Protein AF-H1VHA2-F1 (afdb_monomer_lite)

Sequence (139 aa):
MVEESKVGRKDWFVQKDAWGTIIGILQSDGEPEAKLFAAITLRGKITYDLATQVSETELPALRDQILLLLKHFAAGPKPIRVQLCVCLATLAVQMKDWKDVLPTVVSSLGDSVESHAAILDFLRVLPEEVTEGRKITLT

Structure (mmCIF, N/CA/C/O backbone):
data_AF-H1VHA2-F1
#
_entry.id   AF-H1VHA2-F1
#
loop_
_atom_site.group_PDB
_atom_site.id
_atom_site.type_symbol
_atom_site.label_atom_id
_atom_site.label_alt_id
_atom_site.label_comp_id
_atom_site.label_asym_id
_atom_site.label_entity_id
_atom_site.label_seq_id
_atom_site.pdbx_PDB_ins_code
_atom_site.Cartn_x
_atom_site.Cartn_y
_atom_site.Cartn_z
_atom_site.occupancy
_atom_site.B_iso_or_equiv
_atom_site.auth_seq_id
_atom_site.auth_comp_id
_atom_site.auth_asym_id
_atom_site.auth_atom_id
_atom_site.pdbx_PDB_model_num
ATOM 1 N N . MET A 1 1 ? -26.630 5.733 -15.536 1.00 35.59 1 MET A N 1
ATOM 2 C CA . MET A 1 1 ? -26.375 5.677 -14.077 1.00 35.59 1 MET A CA 1
ATOM 3 C C . MET A 1 1 ? -25.088 4.887 -13.786 1.00 35.59 1 MET A C 1
ATOM 5 O O . MET A 1 1 ? -25.116 3.940 -13.017 1.00 35.59 1 MET A O 1
ATOM 9 N N . VAL A 1 2 ? -23.970 5.227 -14.454 1.00 39.09 2 VAL A N 1
ATOM 10 C CA . VAL A 1 2 ? -22.646 4.564 -14.297 1.00 39.09 2 VAL A CA 1
ATOM 11 C C . VAL A 1 2 ? -21.489 5.594 -14.357 1.00 39.09 2 VAL A C 1
ATOM 13 O O . VAL A 1 2 ? -20.325 5.233 -14.477 1.00 39.09 2 VAL A O 1
ATOM 16 N N . GLU A 1 3 ? -21.771 6.899 -14.255 1.00 29.95 3 GLU A N 1
ATOM 17 C CA . GLU A 1 3 ? -20.742 7.953 -14.397 1.00 29.95 3 GLU A CA 1
ATOM 18 C C . GLU A 1 3 ? -20.329 8.637 -13.084 1.00 29.95 3 GLU A C 1
ATOM 20 O O . GLU A 1 3 ? -19.228 9.177 -13.007 1.00 29.95 3 GLU A O 1
ATOM 25 N N . GLU A 1 4 ? -21.109 8.521 -12.005 1.00 35.97 4 GLU A N 1
ATOM 26 C CA . GLU A 1 4 ? -20.775 9.168 -10.722 1.00 35.97 4 GLU A CA 1
ATOM 27 C C . GLU A 1 4 ? -19.654 8.467 -9.931 1.00 35.97 4 GLU A C 1
ATOM 29 O O . GLU A 1 4 ? -19.048 9.063 -9.047 1.00 35.97 4 GLU A O 1
ATOM 34 N N . SER A 1 5 ? -19.283 7.226 -10.263 1.00 42.22 5 SER A N 1
ATOM 35 C CA . SER A 1 5 ? -18.233 6.501 -9.520 1.00 42.22 5 SER A CA 1
ATOM 36 C C . SER A 1 5 ? -16.798 6.808 -9.976 1.00 42.22 5 SER A C 1
ATOM 38 O O . SER A 1 5 ? -15.844 6.339 -9.350 1.00 42.22 5 SER A O 1
ATOM 40 N N . LYS A 1 6 ? -16.609 7.569 -11.066 1.00 39.78 6 LYS A N 1
ATOM 41 C CA . LYS A 1 6 ? -15.272 7.973 -11.553 1.00 39.78 6 LYS A CA 1
ATOM 42 C C . LYS A 1 6 ? -14.877 9.390 -11.136 1.00 39.78 6 LYS A C 1
ATOM 44 O O . LYS A 1 6 ? -13.685 9.620 -10.944 1.00 39.78 6 LYS A O 1
ATOM 49 N N . VAL A 1 7 ? -15.845 10.292 -10.959 1.00 42.84 7 VAL A N 1
ATOM 50 C CA . VAL A 1 7 ? -15.595 11.693 -10.573 1.00 42.84 7 VAL A CA 1
ATOM 51 C C . VAL A 1 7 ? -15.023 11.789 -9.150 1.00 42.84 7 VAL A C 1
ATOM 53 O O . VAL A 1 7 ? -14.012 12.441 -8.929 1.00 42.84 7 VAL A O 1
ATOM 56 N N . GLY A 1 8 ? -15.509 10.965 -8.215 1.00 45.84 8 GLY A N 1
ATOM 57 C CA . GLY A 1 8 ? -15.030 10.990 -6.828 1.00 45.84 8 GLY A CA 1
ATOM 58 C C . GLY A 1 8 ? -13.581 10.534 -6.608 1.00 45.84 8 GLY A C 1
ATOM 59 O O . GLY A 1 8 ? -13.003 10.884 -5.588 1.00 45.84 8 GLY A O 1
ATOM 60 N N . ARG A 1 9 ? -12.967 9.767 -7.529 1.00 52.91 9 ARG A N 1
ATOM 61 C CA . ARG A 1 9 ? -11.643 9.141 -7.307 1.00 52.91 9 ARG A CA 1
ATOM 62 C C . ARG A 1 9 ? -10.455 10.014 -7.723 1.00 52.91 9 ARG A C 1
ATOM 64 O O . ARG A 1 9 ? -9.354 9.784 -7.240 1.00 52.91 9 ARG A O 1
ATOM 71 N N . LYS A 1 10 ? -10.651 10.973 -8.631 1.00 47.94 10 LYS A N 1
ATOM 72 C CA . LYS A 1 10 ? -9.599 11.925 -9.033 1.00 47.94 10 LYS A CA 1
ATOM 73 C C . LYS A 1 10 ? -9.646 13.190 -8.183 1.00 47.94 10 LYS A C 1
ATOM 75 O O . LYS A 1 10 ? -8.600 13.656 -7.748 1.00 47.94 10 LYS A O 1
ATOM 80 N N . ASP A 1 11 ? -10.843 13.674 -7.877 1.00 50.84 11 ASP A N 1
ATOM 81 C CA . ASP A 1 11 ? -11.022 14.988 -7.256 1.00 50.84 11 ASP A CA 1
ATOM 82 C C . ASP A 1 11 ? -10.578 15.022 -5.783 1.00 50.84 11 ASP A C 1
ATOM 84 O O . ASP A 1 11 ? -10.061 16.035 -5.316 1.00 50.84 11 ASP A O 1
ATOM 88 N N . TRP A 1 12 ? -10.658 13.896 -5.062 1.00 53.06 12 TRP A N 1
ATOM 89 C CA . TRP A 1 12 ? -10.199 13.828 -3.667 1.00 53.06 12 TRP A CA 1
ATOM 90 C C . TRP A 1 12 ? -8.680 13.997 -3.520 1.00 53.06 12 TRP A C 1
ATOM 92 O O . TRP A 1 12 ? -8.203 14.624 -2.574 1.00 53.06 12 TRP A O 1
ATOM 102 N N . PHE A 1 13 ? -7.908 13.460 -4.470 1.00 56.84 13 PHE A N 1
ATOM 103 C CA . PHE A 1 13 ? -6.454 13.597 -4.489 1.00 56.84 13 PHE A CA 1
ATOM 104 C C . PHE A 1 13 ? -6.026 15.017 -4.856 1.00 56.84 13 PHE A C 1
ATOM 106 O O . PHE A 1 13 ? -5.005 15.490 -4.361 1.00 56.84 13 PHE A O 1
ATOM 113 N N . VAL A 1 14 ? -6.819 15.701 -5.687 1.00 50.50 14 VAL A N 1
ATOM 114 C CA . VAL A 1 14 ? -6.582 17.095 -6.091 1.00 50.50 14 VAL A CA 1
ATOM 115 C C . VAL A 1 14 ? -6.718 18.048 -4.896 1.00 50.50 14 VAL A C 1
ATOM 117 O O . VAL A 1 14 ? -6.005 19.043 -4.828 1.00 50.50 14 VAL A O 1
ATOM 120 N N . GLN A 1 15 ? -7.558 17.729 -3.905 1.00 49.66 15 GLN A N 1
ATOM 121 C CA . GLN A 1 15 ? -7.745 18.564 -2.710 1.00 49.66 15 GLN A CA 1
ATOM 122 C C . GLN A 1 15 ? -6.685 18.332 -1.609 1.00 49.66 15 GLN A C 1
ATOM 124 O O . GLN A 1 15 ? -6.576 19.133 -0.680 1.00 49.66 15 GLN A O 1
ATOM 129 N N . LYS A 1 16 ? -5.865 17.273 -1.716 1.00 64.62 16 LYS A N 1
ATOM 130 C CA . LYS A 1 16 ? -4.783 16.924 -0.774 1.00 64.62 16 LYS A CA 1
ATOM 131 C C . LYS A 1 16 ? -3.448 16.819 -1.497 1.00 64.62 16 LYS A C 1
ATOM 133 O O . LYS A 1 16 ? -2.888 15.731 -1.639 1.00 64.62 16 LYS A O 1
ATOM 138 N N . ASP A 1 17 ? -2.955 17.972 -1.925 1.00 80.00 17 ASP A N 1
ATOM 139 C CA . ASP A 1 17 ? -1.856 18.181 -2.878 1.00 80.00 17 ASP A CA 1
ATOM 140 C C . ASP A 1 17 ? -0.689 17.168 -2.785 1.00 80.00 17 ASP A C 1
ATOM 142 O O . ASP A 1 17 ? -0.289 16.553 -3.776 1.00 80.00 17 ASP A O 1
ATOM 146 N N . ALA A 1 18 ? -0.203 16.874 -1.572 1.00 88.44 18 ALA A N 1
ATOM 147 C CA . ALA A 1 18 ? 0.879 15.909 -1.365 1.00 88.44 18 ALA A CA 1
ATOM 148 C C . ALA A 1 18 ? 0.501 14.455 -1.718 1.00 88.44 18 ALA A C 1
ATOM 150 O O . ALA A 1 18 ? 1.289 13.750 -2.345 1.00 88.44 18 ALA A O 1
ATOM 151 N N . TRP A 1 19 ? -0.693 13.988 -1.334 1.00 92.06 19 TRP A N 1
ATOM 152 C CA . TRP A 1 19 ? -1.146 12.622 -1.626 1.00 92.06 19 TRP A CA 1
ATOM 153 C C . TRP A 1 19 ? -1.347 12.426 -3.127 1.00 92.06 19 TRP A C 1
ATOM 155 O O . TRP A 1 19 ? -0.865 11.441 -3.686 1.00 92.06 19 TRP A O 1
ATOM 165 N N . GLY A 1 20 ? -2.007 13.385 -3.781 1.00 90.38 20 GLY A N 1
ATOM 166 C CA . GLY A 1 20 ? -2.220 13.357 -5.225 1.00 90.38 20 GLY A CA 1
ATOM 167 C C . GLY A 1 20 ? -0.910 13.371 -6.006 1.00 90.38 20 GLY A C 1
ATOM 168 O O . GLY A 1 20 ? -0.734 12.556 -6.909 1.00 90.38 20 GLY A O 1
ATOM 169 N N . THR A 1 21 ? 0.046 14.210 -5.601 1.00 93.62 21 THR A N 1
ATOM 170 C CA . THR A 1 21 ? 1.377 14.269 -6.222 1.00 93.62 21 THR A CA 1
ATOM 171 C C . THR A 1 21 ? 2.122 12.937 -6.107 1.00 93.62 21 THR A C 1
ATOM 173 O O . THR A 1 21 ? 2.640 12.434 -7.102 1.00 93.62 21 THR A O 1
ATOM 176 N N . ILE A 1 22 ? 2.136 12.316 -4.922 1.00 95.81 22 ILE A N 1
ATOM 177 C CA . ILE A 1 22 ? 2.801 11.021 -4.694 1.00 95.81 22 ILE A CA 1
ATOM 178 C C . ILE A 1 22 ? 2.198 9.926 -5.581 1.00 95.81 22 ILE A C 1
ATOM 180 O O . ILE A 1 22 ? 2.927 9.179 -6.237 1.00 95.81 22 ILE A O 1
ATOM 184 N N . ILE A 1 23 ? 0.866 9.841 -5.634 1.00 94.94 23 ILE A N 1
ATOM 185 C CA . ILE A 1 23 ? 0.169 8.864 -6.479 1.00 94.94 23 ILE A CA 1
ATOM 186 C C . ILE A 1 23 ? 0.412 9.154 -7.964 1.00 94.94 23 ILE A C 1
ATOM 188 O O . ILE A 1 23 ? 0.635 8.220 -8.732 1.00 94.94 23 ILE A O 1
ATOM 192 N N . GLY A 1 24 ? 0.451 10.428 -8.358 1.00 94.00 24 GLY A N 1
ATOM 193 C CA . GLY A 1 24 ? 0.798 10.852 -9.712 1.00 94.00 24 GLY A CA 1
ATOM 194 C C . GLY A 1 24 ? 2.195 10.392 -10.130 1.00 94.00 24 GLY A C 1
ATOM 195 O O . GLY A 1 24 ? 2.349 9.835 -11.215 1.00 94.00 24 GLY A O 1
ATOM 196 N N . ILE A 1 25 ? 3.200 10.522 -9.255 1.00 96.06 25 ILE A N 1
ATOM 197 C CA . ILE A 1 25 ? 4.560 10.018 -9.518 1.00 96.06 25 ILE A CA 1
ATOM 198 C C . ILE A 1 25 ? 4.544 8.495 -9.701 1.00 96.06 25 ILE A C 1
ATOM 200 O O . ILE A 1 25 ? 5.136 7.987 -10.654 1.00 96.06 25 ILE A O 1
ATOM 204 N N . LEU A 1 26 ? 3.827 7.762 -8.842 1.00 96.56 26 LEU A N 1
ATOM 205 C CA . LEU A 1 26 ? 3.718 6.299 -8.927 1.00 96.56 26 LEU A CA 1
ATOM 206 C C . LEU A 1 26 ? 3.024 5.815 -10.209 1.00 96.56 26 LEU A C 1
ATOM 208 O O . LEU A 1 26 ? 3.338 4.726 -10.685 1.00 96.56 26 LEU A O 1
ATOM 212 N N . GLN A 1 27 ? 2.107 6.610 -10.764 1.00 94.94 27 GLN A N 1
ATOM 213 C CA . GLN A 1 27 ? 1.384 6.316 -12.008 1.00 94.94 27 GLN A CA 1
ATOM 214 C C . GLN A 1 27 ? 2.083 6.840 -13.271 1.00 94.94 27 GLN A C 1
ATOM 216 O O . GLN A 1 27 ? 1.688 6.474 -14.375 1.00 94.94 27 GLN A O 1
ATOM 221 N N . SER A 1 28 ? 3.084 7.709 -13.123 1.00 94.56 28 SER A N 1
ATOM 222 C CA . SER A 1 28 ? 3.817 8.297 -14.246 1.00 94.56 28 SER A CA 1
ATOM 223 C C . SER A 1 28 ? 4.751 7.293 -14.929 1.00 94.56 28 SER A C 1
ATOM 225 O O . SER A 1 28 ? 5.076 6.246 -14.371 1.00 94.56 28 SER A O 1
ATOM 227 N N . ASP A 1 29 ? 5.288 7.658 -16.092 1.00 91.19 29 ASP A N 1
ATOM 228 C CA . ASP A 1 29 ? 6.392 6.940 -16.749 1.00 91.19 29 ASP A CA 1
ATOM 229 C C . ASP A 1 29 ? 7.779 7.350 -16.211 1.00 91.19 29 ASP A C 1
ATOM 231 O O . ASP A 1 29 ? 8.792 7.162 -16.876 1.00 91.19 29 ASP A O 1
ATOM 235 N N . GLY A 1 30 ? 7.838 7.924 -15.003 1.00 89.06 30 GLY A N 1
ATOM 236 C CA . GLY A 1 30 ? 9.086 8.354 -14.376 1.00 89.06 30 GLY A CA 1
ATOM 237 C C . GLY A 1 30 ? 10.025 7.207 -13.989 1.00 89.06 30 GLY A C 1
ATOM 238 O O . GLY A 1 30 ? 9.627 6.038 -13.910 1.00 89.06 30 GLY A O 1
ATOM 239 N N . GLU A 1 31 ? 11.268 7.583 -13.688 1.00 95.25 31 GLU A N 1
ATOM 240 C CA . GLU A 1 31 ? 12.353 6.668 -13.324 1.00 95.25 31 GLU A CA 1
ATOM 241 C C . GLU A 1 31 ? 12.016 5.798 -12.092 1.00 95.25 31 GLU A C 1
ATOM 243 O O . GLU A 1 31 ? 11.318 6.257 -11.172 1.00 95.25 31 GLU A O 1
ATOM 248 N N . PRO A 1 32 ? 12.525 4.552 -12.020 1.00 94.50 32 PRO A N 1
ATOM 249 C CA . PRO A 1 32 ? 12.289 3.648 -10.893 1.00 94.50 32 PRO A CA 1
ATOM 250 C C . PRO A 1 32 ? 12.628 4.250 -9.524 1.00 94.50 32 PRO A C 1
ATOM 252 O O . PRO A 1 32 ? 11.921 3.997 -8.549 1.00 94.50 32 PRO A O 1
ATOM 255 N N . GLU A 1 33 ? 13.669 5.075 -9.441 1.00 96.19 33 GLU A N 1
ATOM 256 C CA . GLU A 1 33 ? 14.113 5.755 -8.225 1.00 96.19 33 GLU A CA 1
ATOM 257 C C . GLU A 1 33 ? 13.080 6.776 -7.741 1.00 96.19 33 GLU A C 1
ATOM 259 O O . GLU A 1 33 ? 12.787 6.838 -6.547 1.00 96.19 33 GLU A O 1
ATOM 264 N N . ALA A 1 34 ? 12.475 7.535 -8.661 1.00 97.00 34 ALA A N 1
ATOM 265 C CA . ALA A 1 34 ? 11.422 8.493 -8.335 1.00 97.00 34 ALA A CA 1
ATOM 266 C C . ALA A 1 34 ? 10.164 7.774 -7.827 1.00 97.00 34 ALA A C 1
ATOM 268 O O . ALA A 1 34 ? 9.546 8.198 -6.848 1.00 97.00 34 ALA A O 1
ATOM 269 N N . LYS A 1 35 ? 9.818 6.639 -8.443 1.00 98.00 35 LYS A N 1
ATOM 270 C CA . LYS A 1 35 ? 8.700 5.788 -8.009 1.00 98.00 35 LYS A CA 1
ATOM 271 C C . LYS A 1 35 ? 8.963 5.146 -6.649 1.00 98.00 35 LYS A C 1
ATOM 273 O O . LYS A 1 35 ? 8.071 5.117 -5.804 1.00 98.00 35 LYS A O 1
ATOM 278 N N . LEU A 1 36 ? 10.182 4.668 -6.404 1.00 97.94 36 LEU A N 1
ATOM 279 C CA . LEU A 1 36 ? 10.569 4.129 -5.102 1.00 97.94 36 LEU A CA 1
ATOM 280 C C . LEU A 1 36 ? 10.518 5.211 -4.021 1.00 97.94 36 LEU A C 1
ATOM 282 O O . LEU A 1 36 ? 9.952 4.971 -2.956 1.00 97.94 36 LEU A O 1
ATOM 286 N N . PHE A 1 37 ? 11.043 6.405 -4.307 1.00 97.81 37 PHE A N 1
ATOM 287 C CA . PHE A 1 37 ? 10.938 7.552 -3.409 1.00 97.81 37 PHE A CA 1
ATOM 288 C C . PHE A 1 37 ? 9.474 7.856 -3.083 1.00 97.81 37 PHE A C 1
ATOM 290 O O . PHE A 1 37 ? 9.115 7.906 -1.911 1.00 97.81 37 PHE A O 1
ATOM 297 N N . ALA A 1 38 ? 8.607 7.942 -4.094 1.00 98.00 38 ALA A N 1
ATOM 298 C CA . ALA A 1 38 ? 7.180 8.169 -3.894 1.00 98.00 38 ALA A CA 1
ATOM 299 C C . ALA A 1 38 ? 6.519 7.073 -3.036 1.00 98.00 38 ALA A C 1
ATOM 301 O O . ALA A 1 38 ? 5.727 7.392 -2.153 1.00 98.00 38 ALA A O 1
ATOM 302 N N . ALA A 1 39 ? 6.873 5.796 -3.217 1.00 98.19 39 ALA A N 1
ATOM 303 C CA . ALA A 1 39 ? 6.368 4.705 -2.379 1.00 98.19 39 ALA A CA 1
ATOM 304 C C . ALA A 1 39 ? 6.855 4.809 -0.917 1.00 98.19 39 ALA A C 1
ATOM 306 O O . ALA A 1 39 ? 6.102 4.531 0.019 1.00 98.19 39 ALA A O 1
ATOM 307 N N . ILE A 1 40 ? 8.101 5.240 -0.693 1.00 97.88 40 ILE A N 1
ATOM 308 C CA . ILE A 1 40 ? 8.637 5.505 0.652 1.00 97.88 40 ILE A CA 1
ATOM 309 C C . ILE A 1 40 ? 7.899 6.684 1.294 1.00 97.88 40 ILE A C 1
ATOM 311 O O . ILE A 1 40 ? 7.470 6.591 2.447 1.00 97.88 40 ILE A O 1
ATOM 315 N N . THR A 1 41 ? 7.690 7.770 0.547 1.00 97.44 41 THR A N 1
ATOM 316 C CA . THR A 1 41 ? 6.932 8.934 1.017 1.00 97.44 41 THR A CA 1
ATOM 317 C C . THR A 1 41 ? 5.484 8.562 1.328 1.00 97.44 41 THR A C 1
ATOM 319 O O . THR A 1 41 ? 4.972 8.967 2.369 1.00 97.44 41 THR A O 1
ATOM 322 N N . LEU A 1 42 ? 4.838 7.741 0.491 1.00 97.62 42 LEU A N 1
ATOM 323 C CA . LEU A 1 42 ? 3.476 7.256 0.720 1.00 97.62 42 LEU A CA 1
ATOM 324 C C . LEU A 1 42 ? 3.359 6.511 2.052 1.00 97.62 42 LEU A C 1
ATOM 326 O O . LEU A 1 42 ? 2.419 6.767 2.801 1.00 97.62 42 LEU A O 1
ATOM 330 N N . ARG A 1 43 ? 4.326 5.645 2.385 1.00 96.62 43 ARG A N 1
ATOM 331 C CA . ARG A 1 43 ? 4.364 4.986 3.699 1.00 96.62 43 ARG A CA 1
ATOM 332 C C . ARG A 1 43 ? 4.376 6.019 4.819 1.00 96.62 43 ARG A C 1
ATOM 334 O O . ARG A 1 43 ? 3.544 5.929 5.707 1.00 96.62 43 ARG A O 1
ATOM 341 N N . GLY A 1 44 ? 5.259 7.018 4.748 1.00 95.50 44 GLY A N 1
ATOM 342 C CA . GLY A 1 44 ? 5.315 8.094 5.743 1.00 95.50 44 GLY A CA 1
ATOM 343 C C . GLY A 1 44 ? 3.977 8.826 5.898 1.00 95.50 44 GLY A C 1
ATOM 344 O O . GLY A 1 44 ? 3.509 9.018 7.017 1.00 95.50 44 GLY A O 1
ATOM 345 N N . LYS A 1 45 ? 3.309 9.151 4.785 1.00 94.88 45 LYS A N 1
ATOM 346 C CA . LYS A 1 45 ? 1.970 9.762 4.795 1.00 94.88 45 LYS A CA 1
ATOM 347 C C . LYS A 1 45 ? 0.937 8.870 5.490 1.00 94.88 45 LYS A C 1
ATOM 349 O O . LYS A 1 45 ? 0.179 9.354 6.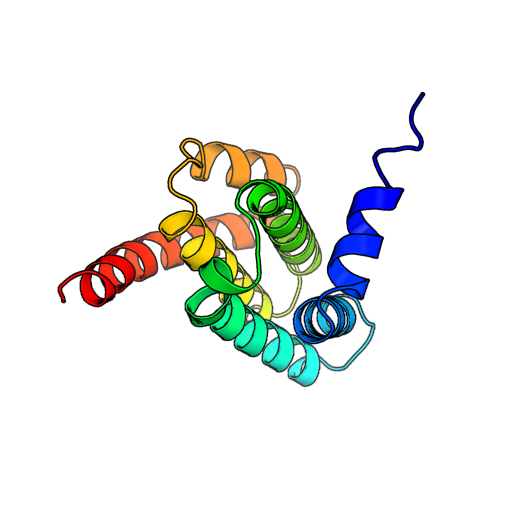323 1.00 94.88 45 LYS A O 1
ATOM 354 N N . ILE A 1 46 ? 0.922 7.570 5.193 1.00 95.75 46 ILE A N 1
ATOM 355 C CA . ILE A 1 46 ? 0.007 6.615 5.835 1.00 95.75 46 ILE A CA 1
ATOM 356 C C . ILE A 1 46 ? 0.333 6.474 7.325 1.00 95.75 46 ILE A C 1
ATOM 358 O O . ILE A 1 46 ? -0.574 6.453 8.145 1.00 95.75 46 ILE A O 1
ATOM 362 N N . THR A 1 47 ? 1.608 6.407 7.705 1.00 94.19 47 THR A N 1
ATOM 363 C CA . THR A 1 47 ? 2.016 6.258 9.107 1.00 94.19 47 THR A CA 1
ATOM 364 C C . THR A 1 47 ? 1.664 7.480 9.954 1.00 94.19 47 THR A C 1
ATOM 366 O O . THR A 1 47 ? 1.188 7.309 11.071 1.00 94.19 47 THR A O 1
ATOM 369 N N . TYR A 1 48 ? 1.904 8.695 9.451 1.00 93.12 48 TYR A N 1
ATOM 370 C CA . TYR A 1 48 ? 1.885 9.904 10.286 1.00 93.12 48 TYR A CA 1
ATOM 371 C C . TYR A 1 48 ? 0.716 10.855 10.010 1.00 93.12 48 TYR A C 1
ATOM 373 O O . TYR A 1 48 ? 0.270 11.543 10.924 1.00 93.12 48 TYR A O 1
ATOM 381 N N . ASP A 1 49 ? 0.196 10.886 8.782 1.00 92.69 49 ASP A N 1
ATOM 382 C CA . ASP A 1 49 ? -0.788 11.888 8.354 1.00 92.69 49 ASP A CA 1
ATOM 383 C C . ASP A 1 49 ? -2.183 11.309 8.093 1.00 92.69 49 ASP A C 1
ATOM 385 O O . ASP A 1 49 ? -3.122 12.068 7.855 1.00 92.69 49 ASP A O 1
ATOM 389 N N . LEU A 1 50 ? -2.350 9.982 8.103 1.00 92.94 50 LEU A N 1
ATOM 390 C CA . LEU A 1 50 ? -3.606 9.340 7.708 1.00 92.94 50 LEU A CA 1
ATOM 391 C C . LEU A 1 50 ? -4.792 9.840 8.542 1.00 92.94 50 LEU A C 1
ATOM 393 O O . LEU A 1 50 ? -5.775 10.303 7.976 1.00 92.94 50 LEU A O 1
ATOM 397 N N . ALA A 1 51 ? -4.673 9.813 9.871 1.00 91.06 51 ALA A N 1
ATOM 398 C CA . ALA A 1 51 ? -5.759 10.187 10.779 1.00 91.06 51 ALA A CA 1
ATOM 399 C C . ALA A 1 51 ? -6.121 11.683 10.740 1.00 91.06 51 ALA A C 1
ATOM 401 O O . ALA A 1 51 ? -7.244 12.051 11.070 1.00 91.06 51 ALA A O 1
ATOM 402 N N . THR A 1 52 ? -5.178 12.555 10.367 1.00 90.12 52 THR A N 1
ATOM 403 C CA . THR A 1 52 ? -5.393 14.013 10.343 1.00 90.1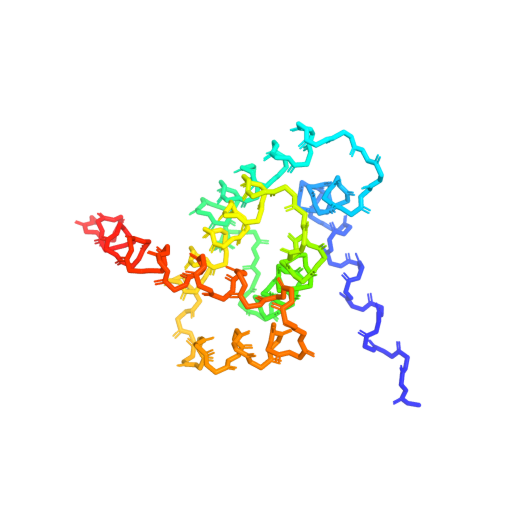2 52 THR A CA 1
ATOM 404 C C . THR A 1 52 ? -5.798 14.519 8.968 1.00 90.12 52 THR A C 1
ATOM 406 O O . THR A 1 52 ? -6.458 15.551 8.867 1.00 90.12 52 THR A O 1
ATOM 409 N N . GLN A 1 53 ? -5.402 13.815 7.906 1.00 90.38 53 GLN A N 1
ATOM 410 C CA . GLN A 1 53 ? -5.598 14.267 6.536 1.00 90.38 53 GLN A CA 1
ATOM 411 C C . GLN A 1 53 ? -6.573 13.412 5.748 1.00 90.38 53 GLN A C 1
ATOM 413 O O . GLN A 1 53 ? -6.962 13.868 4.687 1.00 90.38 53 GLN A O 1
ATOM 418 N N . VAL A 1 54 ? -6.973 12.213 6.178 1.00 90.25 54 VAL A N 1
ATOM 419 C CA . VAL A 1 54 ? -7.895 11.333 5.438 1.00 90.25 54 VAL A CA 1
ATOM 420 C C . VAL A 1 54 ? -9.085 10.970 6.314 1.00 90.25 54 VAL A C 1
ATOM 422 O O . VAL A 1 54 ? -8.908 10.430 7.401 1.00 90.25 54 VAL A O 1
ATOM 425 N N . SER A 1 55 ? -10.303 11.280 5.857 1.00 90.88 55 SER A N 1
ATOM 426 C CA . SER A 1 55 ? -11.503 10.922 6.611 1.00 90.88 55 SER A CA 1
ATOM 427 C C . SER A 1 55 ? -11.763 9.421 6.522 1.00 90.88 55 SER A C 1
ATOM 429 O O . SER A 1 55 ? -11.402 8.763 5.546 1.00 90.88 55 SER A O 1
ATOM 431 N N . GLU A 1 56 ? -12.448 8.862 7.520 1.00 90.31 56 GLU A N 1
ATOM 432 C CA . GLU A 1 56 ? -12.764 7.426 7.563 1.00 90.31 56 GLU A CA 1
ATOM 433 C C . GLU A 1 56 ? -13.534 6.951 6.318 1.00 90.31 56 GLU A C 1
ATOM 435 O O . GLU A 1 56 ? -13.299 5.855 5.812 1.00 90.31 56 GLU A O 1
ATOM 440 N N . THR A 1 57 ? -14.386 7.817 5.760 1.00 90.62 57 THR A N 1
ATOM 441 C CA . THR A 1 57 ? -15.145 7.576 4.522 1.00 90.62 57 THR A CA 1
ATOM 442 C C . THR A 1 57 ? -14.272 7.464 3.267 1.00 90.62 57 THR A C 1
ATOM 444 O O . THR A 1 57 ? -14.703 6.873 2.278 1.00 90.62 57 THR A O 1
ATOM 447 N N . GLU A 1 58 ? -13.052 8.006 3.287 1.00 90.56 58 GLU A N 1
ATOM 448 C CA . GLU A 1 58 ? -12.109 8.003 2.161 1.00 90.56 58 GLU A CA 1
ATOM 449 C C . GLU A 1 58 ? -11.098 6.847 2.237 1.00 90.56 58 GLU A C 1
ATOM 451 O O . GLU A 1 58 ? -10.474 6.505 1.229 1.00 90.56 58 GLU A O 1
ATOM 456 N N . LEU A 1 59 ? -10.947 6.203 3.402 1.00 93.69 59 LEU A N 1
ATOM 457 C CA . LEU A 1 59 ? -10.005 5.093 3.597 1.00 93.69 59 LEU A CA 1
ATOM 458 C C . LEU A 1 59 ? -10.202 3.934 2.599 1.00 93.69 59 LEU A C 1
ATOM 460 O O . LEU A 1 59 ? -9.194 3.457 2.064 1.00 93.69 59 LEU A O 1
ATOM 464 N N . PRO A 1 60 ? -11.439 3.499 2.262 1.00 95.56 60 PRO A N 1
ATOM 465 C CA . PRO A 1 60 ? -11.637 2.471 1.240 1.00 95.56 60 PRO A CA 1
ATOM 466 C C . PRO A 1 60 ? -11.096 2.883 -0.137 1.00 95.56 60 PRO A C 1
ATOM 468 O O . PRO A 1 60 ? -10.501 2.066 -0.834 1.00 95.56 60 PRO A O 1
ATOM 471 N N . ALA A 1 61 ? -11.239 4.156 -0.519 1.00 93.56 61 ALA A N 1
ATOM 472 C CA . ALA A 1 61 ? -10.750 4.647 -1.807 1.00 93.56 61 ALA A CA 1
ATOM 473 C C . ALA A 1 61 ? -9.213 4.670 -1.864 1.00 93.56 61 ALA A C 1
ATOM 475 O O . ALA A 1 61 ? -8.628 4.291 -2.882 1.00 93.56 61 ALA A O 1
ATOM 476 N N . LEU A 1 62 ? -8.552 5.061 -0.767 1.00 95.19 62 LEU A N 1
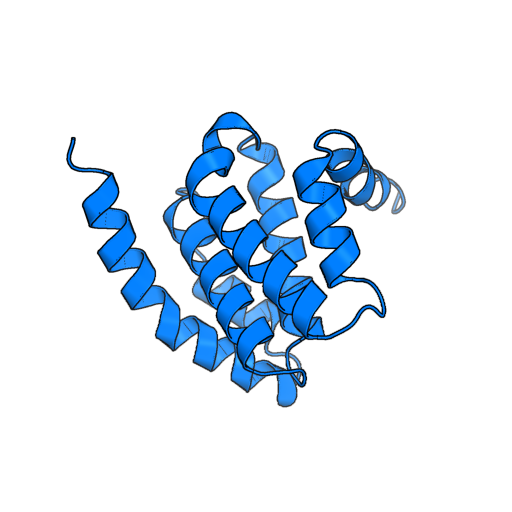ATOM 477 C CA . LEU A 1 62 ? -7.093 4.987 -0.647 1.00 95.19 62 LEU A CA 1
ATOM 478 C C . LEU A 1 62 ? -6.601 3.532 -0.717 1.00 95.19 62 LEU A C 1
ATOM 480 O O . LEU A 1 62 ? -5.662 3.242 -1.461 1.00 95.19 62 LEU A O 1
ATOM 484 N N . ARG A 1 63 ? -7.256 2.612 0.002 1.00 97.12 63 ARG A N 1
ATOM 485 C CA . ARG A 1 63 ? -6.968 1.170 -0.053 1.00 97.12 63 ARG A CA 1
ATOM 486 C C . ARG A 1 63 ? -7.025 0.651 -1.487 1.00 97.12 63 ARG A C 1
ATOM 488 O O . ARG A 1 63 ? -6.067 0.036 -1.957 1.00 97.12 63 ARG A O 1
ATOM 495 N N . ASP A 1 64 ? -8.124 0.918 -2.185 1.00 96.69 64 ASP A N 1
ATOM 496 C CA . ASP A 1 64 ? -8.341 0.435 -3.549 1.00 96.69 64 ASP A CA 1
ATOM 497 C C . ASP A 1 64 ? -7.301 1.020 -4.520 1.00 96.69 64 ASP A C 1
ATOM 499 O O . ASP A 1 64 ? -6.839 0.336 -5.437 1.00 96.69 64 ASP A O 1
ATOM 503 N N . GLN A 1 65 ? -6.858 2.262 -4.292 1.00 96.38 65 GLN A N 1
ATOM 504 C CA . GLN A 1 65 ? -5.785 2.869 -5.075 1.00 96.38 65 GLN A CA 1
ATOM 505 C C . GLN A 1 65 ? -4.425 2.190 -4.846 1.00 96.38 65 GLN A C 1
ATOM 507 O O . GLN A 1 65 ? -3.683 1.990 -5.811 1.00 96.38 65 GLN A O 1
ATOM 512 N N . ILE A 1 66 ? -4.088 1.816 -3.608 1.00 97.44 66 ILE A N 1
ATOM 513 C CA . ILE A 1 66 ? -2.845 1.088 -3.301 1.00 97.44 66 ILE A CA 1
ATOM 514 C C . ILE A 1 66 ? -2.885 -0.321 -3.902 1.00 97.44 66 ILE A C 1
ATOM 516 O O . ILE A 1 66 ? -1.893 -0.764 -4.477 1.00 97.44 66 ILE A O 1
ATOM 520 N N . LEU A 1 67 ? -4.029 -1.008 -3.839 1.00 96.94 67 LEU A N 1
ATOM 521 C CA . LEU A 1 67 ? -4.220 -2.316 -4.478 1.00 96.94 67 LEU A CA 1
ATOM 522 C C . LEU A 1 67 ? -4.031 -2.241 -5.998 1.00 96.94 67 LEU A C 1
ATOM 524 O O . LEU A 1 67 ? -3.354 -3.089 -6.581 1.00 96.94 67 LEU A O 1
ATOM 528 N N . LEU A 1 68 ? -4.557 -1.193 -6.638 1.00 95.69 68 LEU A N 1
ATOM 529 C CA . LEU A 1 68 ? -4.347 -0.956 -8.066 1.00 95.69 68 LEU A CA 1
ATOM 530 C C . LEU A 1 68 ? -2.864 -0.728 -8.400 1.00 95.69 68 LEU A C 1
ATOM 532 O O . LEU A 1 68 ? -2.367 -1.268 -9.388 1.00 95.69 68 LEU A O 1
ATOM 536 N N . LEU A 1 69 ? -2.146 0.036 -7.571 1.00 96.31 69 LEU A N 1
ATOM 537 C CA . LEU A 1 69 ? -0.703 0.235 -7.730 1.00 96.31 69 LEU A CA 1
ATOM 538 C C . LEU A 1 69 ? 0.070 -1.075 -7.537 1.00 96.31 69 LEU A C 1
ATOM 540 O O . LEU A 1 69 ? 0.948 -1.382 -8.337 1.00 96.31 69 LEU A O 1
ATOM 544 N N . LEU A 1 70 ? -0.273 -1.886 -6.535 1.00 96.38 70 LEU A N 1
ATOM 545 C CA . LEU A 1 70 ? 0.346 -3.198 -6.326 1.00 96.38 70 LEU A CA 1
ATOM 546 C C . LEU A 1 70 ? 0.165 -4.118 -7.528 1.00 96.38 70 LEU A C 1
ATOM 548 O O . LEU A 1 70 ? 1.116 -4.786 -7.927 1.00 96.38 70 LEU A O 1
ATOM 552 N N . LYS A 1 71 ? -1.023 -4.109 -8.134 1.00 94.50 71 LYS A N 1
ATOM 553 C CA . LYS A 1 71 ? -1.289 -4.851 -9.364 1.00 94.50 71 LYS A CA 1
ATOM 554 C C . LYS A 1 71 ? -0.448 -4.340 -10.533 1.00 94.50 71 LYS A C 1
ATOM 556 O O . LYS A 1 71 ? 0.116 -5.135 -11.275 1.00 94.50 71 LYS A O 1
ATOM 561 N N . HIS A 1 72 ? -0.299 -3.022 -10.668 1.00 93.75 72 HIS A N 1
ATOM 562 C CA . HIS A 1 72 ? 0.569 -2.423 -11.685 1.00 93.75 72 HIS A CA 1
ATOM 563 C C . HIS A 1 72 ? 2.047 -2.813 -11.497 1.00 93.75 72 HIS A C 1
ATOM 565 O O . HIS A 1 72 ? 2.726 -3.164 -12.459 1.00 93.75 72 HIS A O 1
ATOM 571 N N . PHE A 1 73 ? 2.540 -2.820 -10.256 1.00 95.12 73 PHE A N 1
ATOM 572 C CA . PHE A 1 73 ? 3.920 -3.191 -9.924 1.00 95.12 7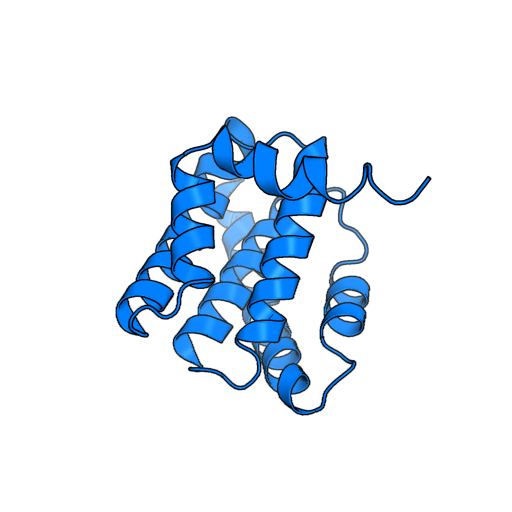3 PHE A CA 1
ATOM 573 C C . PHE A 1 73 ? 4.116 -4.693 -9.655 1.00 95.12 73 PHE A C 1
ATOM 575 O O . PHE A 1 73 ? 5.208 -5.095 -9.251 1.00 95.12 73 PHE A O 1
ATOM 582 N N . ALA A 1 74 ? 3.110 -5.537 -9.911 1.00 91.81 74 ALA A N 1
ATOM 583 C CA . ALA A 1 74 ? 3.154 -6.977 -9.654 1.00 91.81 74 ALA A CA 1
ATOM 584 C C . ALA A 1 74 ? 4.364 -7.647 -10.324 1.00 91.81 74 ALA A C 1
ATOM 586 O O . ALA A 1 74 ? 5.191 -8.250 -9.642 1.00 91.81 74 ALA A O 1
ATOM 587 N N . ALA A 1 75 ? 4.534 -7.430 -11.631 1.00 89.25 75 ALA A N 1
ATOM 588 C CA . ALA A 1 75 ? 5.695 -7.876 -12.407 1.00 89.25 75 ALA A CA 1
ATOM 589 C C . ALA A 1 75 ? 6.857 -6.857 -12.423 1.00 89.25 75 ALA A C 1
ATOM 591 O O . ALA A 1 75 ? 7.859 -7.062 -13.105 1.00 89.25 75 ALA A O 1
ATOM 592 N N . GLY A 1 76 ? 6.714 -5.740 -11.705 1.00 88.94 76 GLY A N 1
ATOM 593 C CA . GLY A 1 76 ? 7.664 -4.632 -11.703 1.00 88.94 76 GLY A CA 1
ATOM 594 C C . GLY A 1 76 ? 8.843 -4.814 -10.737 1.00 88.94 76 GLY A C 1
ATOM 595 O O . GLY A 1 76 ? 9.045 -5.889 -10.157 1.00 88.94 76 GLY A O 1
ATOM 596 N N . PRO A 1 77 ? 9.633 -3.743 -10.525 1.00 93.50 77 PRO A N 1
ATOM 597 C CA . PRO A 1 77 ? 10.771 -3.757 -9.615 1.00 93.50 77 PRO A CA 1
ATOM 598 C C . PRO A 1 77 ? 10.361 -4.146 -8.191 1.00 93.50 77 PRO A C 1
ATOM 600 O O . PRO A 1 77 ? 9.547 -3.476 -7.548 1.00 93.50 77 PRO A O 1
ATOM 603 N N . LYS A 1 78 ? 10.981 -5.211 -7.669 1.00 95.12 78 LYS A N 1
ATOM 604 C CA . LYS A 1 78 ? 10.697 -5.749 -6.329 1.00 95.12 78 LYS A CA 1
ATOM 605 C C . LYS A 1 78 ? 10.730 -4.691 -5.209 1.00 95.12 78 LYS A C 1
ATOM 607 O O . LYS A 1 78 ? 9.823 -4.738 -4.382 1.00 95.12 78 LYS A O 1
ATOM 612 N N . PRO A 1 79 ? 11.688 -3.739 -5.155 1.00 96.88 79 PRO A N 1
ATOM 613 C CA . PRO A 1 79 ? 11.714 -2.736 -4.086 1.00 96.88 79 PRO A CA 1
ATOM 614 C C . PRO A 1 79 ? 10.436 -1.895 -4.010 1.00 96.88 79 PRO A C 1
ATOM 616 O O . PRO A 1 79 ? 9.910 -1.679 -2.922 1.00 96.88 79 PRO A O 1
ATOM 619 N N . ILE A 1 80 ? 9.892 -1.484 -5.160 1.00 97.62 80 ILE A N 1
ATOM 620 C CA . ILE A 1 80 ? 8.663 -0.681 -5.224 1.00 97.62 80 ILE A CA 1
ATOM 621 C C . ILE A 1 80 ? 7.468 -1.525 -4.772 1.00 97.62 80 ILE A C 1
ATOM 623 O O . ILE A 1 80 ? 6.682 -1.086 -3.935 1.00 97.62 80 ILE A O 1
ATOM 627 N N . ARG A 1 81 ? 7.358 -2.764 -5.271 1.00 97.19 81 ARG A N 1
ATOM 628 C CA . ARG A 1 81 ? 6.273 -3.682 -4.896 1.00 97.19 81 ARG A CA 1
ATOM 629 C C . ARG A 1 81 ? 6.255 -3.973 -3.394 1.00 97.19 81 ARG A C 1
ATOM 631 O O . ARG A 1 81 ? 5.200 -3.870 -2.774 1.00 97.19 81 ARG A O 1
ATOM 638 N N . VAL A 1 82 ? 7.409 -4.284 -2.799 1.00 97.50 82 VAL A N 1
ATOM 639 C CA . VAL A 1 82 ? 7.525 -4.528 -1.350 1.00 97.50 82 VAL A CA 1
ATOM 640 C C . VAL A 1 82 ? 7.164 -3.268 -0.564 1.00 97.50 82 VAL A C 1
ATOM 642 O O . VAL A 1 82 ? 6.389 -3.352 0.382 1.00 97.50 82 VAL A O 1
ATOM 645 N N . GLN A 1 83 ? 7.632 -2.091 -0.984 1.00 98.00 83 GLN A N 1
ATOM 646 C CA . GLN A 1 83 ? 7.294 -0.835 -0.312 1.00 98.00 83 GLN A CA 1
ATOM 647 C C . GLN A 1 83 ? 5.786 -0.531 -0.358 1.00 98.00 83 GLN A C 1
ATOM 649 O O . GLN A 1 83 ? 5.218 -0.056 0.625 1.00 98.00 83 GLN A O 1
ATOM 654 N N . LEU A 1 84 ? 5.107 -0.843 -1.464 1.00 98.19 84 LEU A N 1
ATOM 655 C CA . LEU A 1 84 ? 3.649 -0.734 -1.556 1.00 98.19 84 LEU A CA 1
ATOM 656 C C . LEU A 1 84 ? 2.926 -1.783 -0.694 1.00 98.19 84 LEU A C 1
ATOM 658 O O . LEU A 1 84 ? 1.872 -1.479 -0.138 1.00 98.19 84 LEU A O 1
ATOM 662 N N . CYS A 1 85 ? 3.495 -2.983 -0.522 1.00 98.00 85 CYS A N 1
ATOM 663 C CA . CYS A 1 85 ? 2.976 -3.976 0.425 1.00 98.00 85 CYS A CA 1
ATOM 664 C C . CYS A 1 85 ? 3.048 -3.447 1.861 1.00 98.00 85 CYS A C 1
ATOM 666 O O . CYS A 1 85 ? 2.084 -3.591 2.609 1.00 98.00 85 CYS A O 1
ATOM 668 N N . VAL A 1 86 ? 4.151 -2.777 2.216 1.00 97.94 86 VAL A N 1
ATOM 669 C CA . VAL A 1 86 ? 4.297 -2.081 3.501 1.00 97.94 86 VAL A CA 1
ATOM 670 C C . VAL A 1 86 ? 3.238 -0.991 3.642 1.00 97.94 86 VAL A C 1
ATOM 672 O O . VAL A 1 86 ? 2.512 -0.995 4.626 1.00 97.94 86 VAL A O 1
ATOM 675 N N . CYS A 1 87 ? 3.060 -0.126 2.636 1.00 98.19 87 CYS A N 1
ATOM 676 C CA . CYS A 1 87 ? 2.013 0.904 2.652 1.00 98.19 87 CYS A CA 1
ATOM 677 C C . CYS A 1 87 ? 0.622 0.315 2.937 1.00 98.19 87 CYS A C 1
ATOM 679 O O . CYS A 1 87 ? -0.119 0.836 3.771 1.00 98.19 87 CYS A O 1
ATOM 681 N N . LEU A 1 88 ? 0.271 -0.785 2.261 1.00 98.12 88 LEU A N 1
ATOM 682 C CA . LEU A 1 88 ? -1.018 -1.444 2.445 1.00 98.12 88 LEU A CA 1
ATOM 683 C C . LEU A 1 88 ? -1.154 -2.085 3.832 1.00 98.12 88 LEU A C 1
ATOM 685 O O . LEU A 1 88 ? -2.220 -2.000 4.437 1.00 98.12 88 LEU A O 1
ATOM 689 N N . ALA A 1 89 ? -0.093 -2.713 4.342 1.00 97.62 89 ALA A N 1
ATOM 690 C CA . ALA A 1 89 ? -0.086 -3.328 5.665 1.00 97.62 89 ALA A CA 1
ATOM 691 C C . ALA A 1 89 ? -0.217 -2.269 6.770 1.00 97.62 89 ALA A C 1
ATOM 693 O O . ALA A 1 89 ? -1.055 -2.418 7.660 1.00 97.62 89 ALA A O 1
ATOM 694 N N . THR A 1 90 ? 0.522 -1.160 6.669 1.00 96.25 90 THR A N 1
ATOM 695 C CA . THR A 1 90 ? 0.398 -0.017 7.580 1.00 96.25 90 THR A CA 1
ATOM 696 C C . THR A 1 90 ? -1.024 0.564 7.553 1.00 96.25 90 THR A C 1
ATOM 698 O O . THR A 1 90 ? -1.583 0.864 8.609 1.00 96.25 90 THR A O 1
ATOM 701 N N . LEU A 1 91 ? -1.649 0.680 6.371 1.00 96.81 91 LEU A N 1
ATOM 702 C CA . LEU A 1 91 ? -3.046 1.116 6.249 1.00 96.81 91 LEU A CA 1
ATOM 703 C C . LEU A 1 91 ? -4.011 0.124 6.915 1.00 96.81 91 LEU A C 1
ATOM 705 O O . LEU A 1 91 ? -4.896 0.546 7.654 1.00 96.81 91 LEU A O 1
ATOM 709 N N . ALA A 1 92 ? -3.833 -1.182 6.695 1.00 96.25 92 ALA A N 1
ATOM 710 C CA . ALA A 1 92 ? -4.676 -2.224 7.283 1.00 96.25 92 ALA A CA 1
ATOM 711 C C . ALA A 1 92 ? -4.634 -2.221 8.820 1.00 96.25 92 ALA A C 1
ATOM 713 O O . ALA A 1 92 ? -5.656 -2.448 9.462 1.00 96.25 92 ALA A O 1
ATOM 714 N N . VAL A 1 93 ? -3.475 -1.920 9.414 1.00 93.56 93 VAL A N 1
ATOM 715 C CA . VAL A 1 93 ? -3.328 -1.781 10.873 1.00 93.56 93 VAL A CA 1
ATOM 716 C C . VAL A 1 93 ? -4.117 -0.584 11.412 1.00 93.56 93 VAL A C 1
ATOM 718 O O . VAL A 1 93 ? -4.697 -0.669 12.495 1.00 93.56 93 VAL A O 1
ATOM 721 N N . GLN A 1 94 ? -4.156 0.529 10.677 1.00 93.44 94 GLN A N 1
ATOM 722 C CA . GLN A 1 94 ? -4.834 1.752 11.118 1.00 93.44 94 GLN A CA 1
ATOM 723 C C . GLN A 1 94 ? -6.338 1.766 10.800 1.00 93.44 94 GLN A C 1
ATOM 725 O O . GLN A 1 94 ? -7.120 2.348 11.552 1.00 93.44 94 GLN A O 1
ATOM 730 N N . MET A 1 95 ? -6.768 1.103 9.725 1.00 94.25 95 MET A N 1
ATOM 731 C CA . MET A 1 95 ? -8.166 1.033 9.293 1.00 94.25 95 MET A CA 1
ATOM 732 C C . MET A 1 95 ? -8.937 -0.035 10.088 1.00 94.25 95 MET A C 1
ATOM 734 O O . MET A 1 95 ? -9.184 -1.141 9.611 1.00 94.25 95 MET A O 1
ATOM 738 N N . LYS A 1 96 ? -9.339 0.306 11.319 1.00 90.06 96 LYS A N 1
ATOM 739 C CA . LYS A 1 96 ? -9.938 -0.624 12.303 1.00 90.06 96 LYS A CA 1
ATOM 740 C C . LYS A 1 96 ? -11.176 -1.383 11.809 1.00 90.06 96 LYS A C 1
ATOM 742 O O . LYS A 1 96 ? -11.430 -2.492 12.291 1.00 90.06 96 LYS A O 1
ATOM 747 N N . ASP A 1 97 ? -11.923 -0.817 10.866 1.00 91.62 97 ASP A N 1
ATOM 748 C CA . ASP A 1 97 ? -13.143 -1.417 10.314 1.00 91.62 97 ASP A CA 1
ATOM 749 C C . ASP A 1 97 ? -12.887 -2.384 9.153 1.00 91.62 97 ASP A C 1
ATOM 751 O O . ASP A 1 97 ? -13.791 -3.107 8.735 1.00 91.62 97 ASP A O 1
ATOM 755 N N . TRP A 1 98 ? -11.649 -2.478 8.662 1.00 95.06 98 TRP A N 1
ATOM 756 C CA . TRP A 1 98 ? -11.297 -3.413 7.600 1.00 95.06 98 TRP A CA 1
ATOM 757 C C . TRP A 1 98 ? -11.053 -4.817 8.174 1.00 95.06 98 TRP A C 1
ATOM 759 O O . TRP A 1 98 ? -9.950 -5.171 8.584 1.00 95.06 98 TRP A O 1
ATOM 769 N N . LYS A 1 99 ? -12.114 -5.628 8.254 1.00 92.06 99 LYS A N 1
ATOM 770 C CA . LYS A 1 99 ? -12.068 -6.977 8.858 1.00 92.06 99 LYS A CA 1
ATOM 771 C C . LYS A 1 99 ? -11.643 -8.079 7.889 1.00 92.06 99 LYS A C 1
ATOM 773 O O . LYS A 1 99 ? -11.148 -9.118 8.314 1.00 92.06 99 LYS A O 1
ATOM 778 N N . ASP A 1 100 ? -11.815 -7.856 6.595 1.00 95.56 100 ASP A N 1
ATOM 779 C CA . ASP A 1 100 ? -11.589 -8.811 5.513 1.00 95.56 100 ASP A CA 1
ATOM 780 C C . ASP A 1 100 ? -10.325 -8.480 4.700 1.00 95.56 100 ASP A C 1
ATOM 782 O O . ASP A 1 100 ? -10.302 -8.621 3.475 1.00 95.56 100 ASP A O 1
ATOM 786 N N . VAL A 1 101 ? -9.246 -8.079 5.387 1.00 96.06 101 VAL A N 1
ATOM 787 C CA . VAL A 1 101 ? -7.960 -7.688 4.774 1.00 96.06 101 VAL A CA 1
ATOM 788 C C . VAL A 1 101 ? -7.437 -8.755 3.814 1.00 96.06 101 VAL A C 1
ATOM 790 O O . VAL A 1 101 ? -7.238 -8.477 2.634 1.00 96.06 101 VAL A O 1
ATOM 793 N N . LEU A 1 102 ? -7.243 -9.992 4.289 1.00 95.62 102 LEU A N 1
ATOM 794 C CA . LEU A 1 102 ? -6.683 -11.065 3.460 1.00 95.62 102 LEU A CA 1
ATOM 795 C C . LEU A 1 102 ? -7.600 -11.446 2.283 1.00 95.62 102 LEU A C 1
ATOM 797 O O . LEU A 1 102 ? -7.101 -11.463 1.157 1.00 95.62 102 LEU A O 1
ATOM 801 N N . PRO A 1 103 ? -8.917 -11.690 2.476 1.00 96.19 103 PRO A N 1
ATOM 802 C CA . PRO A 1 103 ? -9.833 -11.912 1.356 1.00 96.19 103 PRO A CA 1
ATOM 803 C C . PRO A 1 103 ? -9.817 -10.785 0.313 1.00 96.19 103 PRO A C 1
ATOM 805 O O . PRO A 1 103 ? -9.770 -11.056 -0.888 1.00 96.19 103 PRO A O 1
ATOM 808 N N . THR A 1 104 ? -9.797 -9.522 0.751 1.00 96.44 104 THR A N 1
ATOM 809 C CA . THR A 1 104 ? -9.744 -8.362 -0.152 1.00 96.44 104 THR A CA 1
ATOM 810 C C . THR A 1 104 ? -8.452 -8.353 -0.973 1.00 96.44 104 THR A C 1
ATOM 812 O O . THR A 1 104 ? -8.496 -8.198 -2.193 1.00 96.44 104 THR A O 1
ATOM 815 N N . VAL A 1 105 ? -7.295 -8.560 -0.335 1.00 96.25 105 VAL A N 1
ATOM 816 C CA . VAL A 1 105 ? -5.991 -8.566 -1.021 1.00 96.25 105 VAL A CA 1
ATOM 817 C C . VAL A 1 105 ? -5.897 -9.711 -2.025 1.00 96.25 105 VAL A C 1
ATOM 819 O O . VAL A 1 105 ? -5.521 -9.490 -3.175 1.00 96.25 105 VAL A O 1
ATOM 822 N N . VAL A 1 106 ? -6.279 -10.924 -1.616 1.00 95.12 106 VAL A N 1
ATOM 823 C CA . VAL A 1 106 ? -6.228 -12.109 -2.483 1.00 95.12 106 VAL A CA 1
ATOM 824 C C . VAL A 1 106 ? -7.187 -11.967 -3.661 1.00 95.12 106 VAL A C 1
ATOM 826 O O . VAL A 1 106 ? -6.805 -12.274 -4.781 1.00 95.12 106 VAL A O 1
ATOM 829 N N . SER A 1 107 ? -8.403 -11.460 -3.452 1.00 94.69 107 SER A N 1
ATOM 830 C CA . SER A 1 107 ? -9.347 -11.243 -4.559 1.00 94.69 107 SER A CA 1
ATOM 831 C C . SER A 1 107 ? -8.898 -10.141 -5.526 1.00 94.69 107 SER A C 1
ATOM 833 O O . SER A 1 107 ? -9.144 -10.245 -6.723 1.00 94.69 107 SER A O 1
ATOM 835 N N . SER A 1 108 ? -8.196 -9.115 -5.035 1.00 94.12 108 SER A N 1
ATOM 836 C CA . SER A 1 108 ? -7.728 -7.990 -5.860 1.00 94.12 108 SER A CA 1
ATOM 837 C C . SER A 1 108 ? -6.482 -8.314 -6.689 1.00 94.12 108 SER A C 1
ATOM 839 O O . SER A 1 108 ? -6.295 -7.739 -7.764 1.00 94.12 108 SER A O 1
ATOM 841 N N . LEU A 1 109 ? -5.622 -9.205 -6.184 1.00 92.62 109 LEU A N 1
ATOM 842 C CA . LEU A 1 109 ? -4.330 -9.559 -6.784 1.00 92.62 109 LEU A CA 1
ATOM 843 C C . LEU A 1 109 ? -4.276 -11.010 -7.298 1.00 92.62 109 LEU A C 1
ATOM 845 O O . LEU A 1 109 ? -3.256 -11.429 -7.825 1.00 92.62 109 LEU A O 1
ATOM 849 N N . GLY A 1 110 ? -5.320 -11.814 -7.106 1.00 87.88 110 GLY A N 1
ATOM 850 C CA . GLY A 1 110 ? -5.301 -13.255 -7.394 1.00 87.88 110 GLY A CA 1
ATOM 851 C C . GLY A 1 110 ? -5.690 -13.638 -8.819 1.00 87.88 110 GLY A C 1
ATOM 852 O O . GLY A 1 110 ? -5.760 -14.824 -9.126 1.00 87.88 110 GLY A O 1
ATOM 853 N N . ASP A 1 111 ? -5.979 -12.672 -9.690 1.00 87.19 111 ASP A N 1
ATOM 854 C CA . ASP A 1 111 ? -6.445 -12.934 -11.055 1.00 87.19 111 ASP A CA 1
ATOM 855 C C . ASP A 1 111 ? -5.313 -13.175 -12.064 1.00 87.19 111 ASP A C 1
ATOM 857 O O . ASP A 1 111 ? -5.581 -13.545 -13.207 1.00 87.19 111 ASP A O 1
ATOM 861 N N . SER A 1 112 ? -4.053 -12.995 -11.659 1.00 85.94 112 SER A N 1
ATOM 862 C CA . SER A 1 112 ? -2.887 -13.196 -12.520 1.00 85.94 112 SER A CA 1
ATOM 863 C C . SER A 1 112 ? -1.735 -13.866 -11.769 1.00 85.94 112 SER A C 1
ATOM 865 O O . SER A 1 112 ? -1.503 -13.611 -10.585 1.00 85.94 112 SER A O 1
ATOM 867 N N . VAL A 1 113 ? -0.974 -14.716 -12.467 1.00 85.44 113 VAL A N 1
ATOM 868 C CA . VAL A 1 113 ? 0.146 -15.458 -11.862 1.00 85.44 113 VAL A CA 1
ATOM 869 C C . VAL A 1 113 ? 1.255 -14.509 -11.406 1.00 85.44 113 VAL A C 1
ATOM 871 O O . VAL A 1 113 ? 1.893 -14.731 -10.377 1.00 85.44 113 VAL A O 1
ATOM 874 N N . GLU A 1 114 ? 1.438 -13.418 -12.141 1.00 80.75 114 GLU A N 1
ATOM 875 C CA . GLU A 1 114 ? 2.424 -12.368 -11.892 1.00 80.75 114 GLU A CA 1
ATOM 876 C C . GLU A 1 114 ? 2.143 -11.627 -10.577 1.00 80.75 114 GLU A C 1
ATOM 878 O O . GLU A 1 114 ? 3.063 -11.160 -9.905 1.00 80.75 114 GLU A O 1
ATOM 883 N N . SER A 1 115 ? 0.872 -11.560 -10.178 1.00 87.50 115 SER A N 1
ATOM 884 C CA . SER A 1 115 ? 0.412 -10.863 -8.977 1.00 87.50 115 SER A CA 1
ATOM 885 C C . SER A 1 115 ? 0.506 -11.719 -7.708 1.00 87.50 115 SER A C 1
ATOM 887 O O . SER A 1 115 ? 0.521 -11.172 -6.602 1.00 87.50 115 SER A O 1
ATOM 889 N N . HIS A 1 116 ? 0.719 -13.037 -7.826 1.00 90.94 116 HIS A N 1
ATOM 890 C CA . HIS A 1 116 ? 0.982 -13.902 -6.667 1.00 90.94 116 HIS A CA 1
ATOM 891 C C . HIS A 1 116 ? 2.228 -13.478 -5.883 1.00 90.94 116 HIS A C 1
ATOM 893 O O . HIS A 1 116 ? 2.245 -13.588 -4.657 1.00 90.94 116 HIS A O 1
ATOM 899 N N . ALA A 1 117 ? 3.255 -12.950 -6.559 1.00 90.69 117 ALA A N 1
ATOM 900 C CA . ALA A 1 117 ? 4.441 -12.429 -5.884 1.00 90.69 117 ALA A CA 1
ATOM 901 C C . ALA A 1 117 ? 4.088 -11.270 -4.935 1.00 90.69 117 ALA A C 1
ATOM 903 O O . ALA A 1 117 ? 4.592 -11.231 -3.816 1.00 90.69 117 ALA A O 1
ATOM 904 N N . ALA A 1 118 ? 3.174 -10.379 -5.339 1.00 94.19 118 ALA A N 1
ATOM 905 C CA . ALA A 1 118 ? 2.692 -9.284 -4.497 1.00 94.19 118 ALA A CA 1
ATOM 906 C C . ALA A 1 118 ? 1.924 -9.801 -3.269 1.00 94.19 118 ALA A C 1
ATOM 908 O O . ALA A 1 118 ? 2.109 -9.285 -2.171 1.00 94.19 118 ALA A O 1
ATOM 909 N N . ILE A 1 119 ? 1.104 -10.848 -3.431 1.00 95.62 119 ILE A N 1
ATOM 910 C CA . ILE A 1 119 ? 0.380 -11.478 -2.314 1.00 95.62 119 ILE A CA 1
ATOM 911 C C . ILE A 1 119 ? 1.367 -12.067 -1.301 1.00 95.62 119 ILE A C 1
ATOM 913 O O . ILE A 1 119 ? 1.225 -11.840 -0.101 1.00 95.62 119 ILE A O 1
ATOM 917 N N . LEU A 1 120 ? 2.379 -12.803 -1.767 1.00 95.38 120 LEU A N 1
ATOM 918 C CA . LEU A 1 120 ? 3.389 -13.404 -0.893 1.00 95.38 120 LEU A CA 1
ATOM 919 C C . LEU A 1 120 ? 4.246 -12.343 -0.190 1.00 95.38 120 LEU A C 1
ATOM 921 O O . LEU A 1 120 ? 4.504 -12.466 1.008 1.00 95.38 120 LEU A O 1
ATOM 925 N N . ASP A 1 121 ? 4.649 -11.292 -0.912 1.00 95.94 121 ASP A N 1
ATOM 926 C CA . ASP A 1 121 ? 5.367 -10.148 -0.342 1.00 95.94 121 ASP A CA 1
ATOM 927 C C . ASP A 1 121 ? 4.507 -9.464 0.748 1.00 95.94 121 ASP A C 1
ATOM 929 O O . ASP A 1 121 ? 5.001 -9.190 1.843 1.00 95.94 121 ASP A O 1
ATOM 933 N N . PHE A 1 122 ? 3.204 -9.274 0.511 1.00 96.81 122 PHE A N 1
ATOM 934 C CA . PHE A 1 122 ? 2.274 -8.712 1.497 1.00 96.81 122 PHE A CA 1
ATOM 935 C C . PHE A 1 122 ? 2.097 -9.601 2.733 1.00 96.81 122 PHE A C 1
ATOM 937 O O . PHE A 1 122 ? 2.199 -9.110 3.856 1.00 96.81 122 PHE A O 1
ATOM 944 N N . LEU A 1 123 ? 1.885 -10.909 2.554 1.00 96.06 123 LEU A N 1
ATOM 945 C CA . LEU A 1 123 ? 1.761 -11.865 3.662 1.00 96.06 123 LEU A CA 1
ATOM 946 C C . LEU A 1 123 ? 3.021 -11.919 4.532 1.00 96.06 123 LEU A C 1
ATOM 948 O O . LEU A 1 123 ? 2.926 -12.187 5.728 1.00 96.06 123 LEU A O 1
ATOM 952 N N . ARG A 1 124 ? 4.192 -11.661 3.941 1.00 95.19 124 ARG A N 1
ATOM 953 C CA . ARG A 1 124 ? 5.457 -11.570 4.668 1.00 95.19 124 ARG A CA 1
ATOM 954 C C . ARG A 1 124 ? 5.563 -10.291 5.499 1.00 95.19 124 ARG A C 1
ATOM 956 O O . ARG A 1 124 ? 6.023 -10.359 6.630 1.00 95.19 124 ARG A O 1
ATOM 963 N N . VAL A 1 125 ? 5.157 -9.152 4.942 1.00 95.50 125 VAL A N 1
ATOM 964 C CA . VAL A 1 125 ? 5.277 -7.829 5.582 1.00 95.50 125 VAL A CA 1
ATOM 965 C C . VAL A 1 125 ? 4.213 -7.600 6.660 1.00 95.50 125 VAL A C 1
ATOM 967 O O . VAL A 1 125 ? 4.482 -6.970 7.681 1.00 95.50 125 VAL A O 1
ATOM 970 N N . LEU A 1 126 ? 2.998 -8.119 6.462 1.00 93.44 126 LEU A 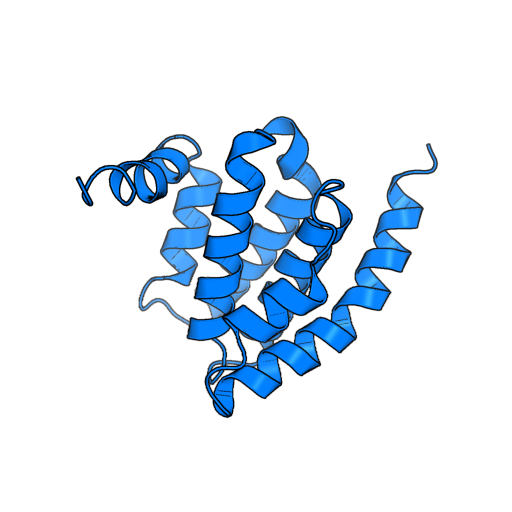N 1
ATOM 971 C CA . LEU A 1 126 ? 1.858 -7.847 7.339 1.00 93.44 126 LEU A CA 1
ATOM 972 C C . LEU A 1 126 ? 2.116 -8.171 8.830 1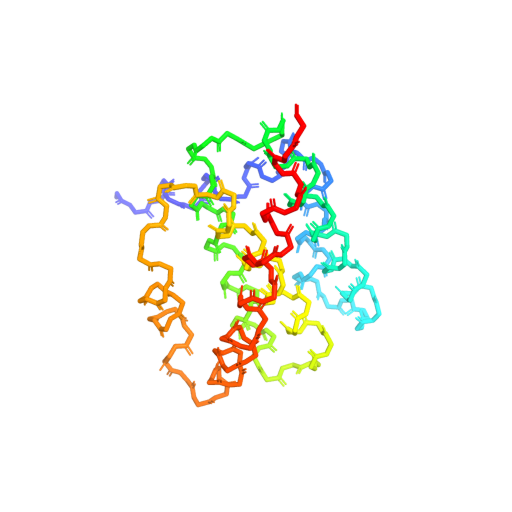.00 93.44 126 LEU A C 1
ATOM 974 O O . LEU A 1 126 ? 1.783 -7.333 9.669 1.00 93.44 126 LEU A O 1
ATOM 978 N N . PRO A 1 127 ? 2.709 -9.323 9.209 1.00 91.25 127 PRO A N 1
ATOM 979 C CA . PRO A 1 127 ? 3.005 -9.622 10.609 1.00 91.25 127 PRO A CA 1
ATOM 980 C C . PRO A 1 127 ? 3.956 -8.611 11.258 1.00 91.25 127 PRO A C 1
ATOM 982 O O . PRO A 1 127 ? 3.760 -8.262 12.423 1.00 91.25 127 PRO A O 1
ATOM 985 N N . GLU A 1 128 ? 4.957 -8.131 10.516 1.00 90.38 128 GLU A N 1
ATOM 986 C CA . GLU A 1 128 ? 5.947 -7.165 11.004 1.00 90.38 128 GLU A CA 1
ATOM 987 C C . GLU A 1 128 ? 5.242 -5.846 11.355 1.00 90.38 128 GLU A C 1
ATOM 989 O O . GLU A 1 128 ? 5.281 -5.409 12.507 1.00 90.38 128 GLU A O 1
ATOM 994 N N . GLU A 1 129 ? 4.450 -5.306 10.429 1.00 86.94 129 GLU A N 1
ATOM 995 C CA . GLU A 1 129 ? 3.711 -4.049 10.614 1.00 86.94 129 GLU A CA 1
ATOM 996 C C . GLU A 1 129 ? 2.637 -4.142 11.717 1.00 86.94 129 GLU A C 1
ATOM 998 O O . GLU A 1 129 ? 2.427 -3.189 12.466 1.00 86.94 129 GLU A O 1
ATOM 1003 N N . VAL A 1 130 ? 1.998 -5.303 11.913 1.00 83.69 130 VAL A N 1
ATOM 1004 C CA . VAL A 1 130 ? 1.057 -5.525 13.033 1.00 83.69 130 VAL A CA 1
ATOM 1005 C C . VAL A 1 130 ? 1.781 -5.568 14.388 1.00 83.69 130 VAL A C 1
ATOM 1007 O O . VAL A 1 130 ? 1.220 -5.191 15.424 1.00 83.69 130 VAL A O 1
ATOM 1010 N N . THR A 1 131 ? 3.022 -6.058 14.437 1.00 79.19 131 THR A N 1
ATOM 1011 C CA . THR A 1 131 ? 3.819 -6.035 15.677 1.00 79.19 131 THR A CA 1
ATOM 1012 C C . THR A 1 131 ? 4.390 -4.654 15.978 1.00 79.19 131 THR A C 1
ATOM 1014 O O . THR A 1 131 ? 4.386 -4.246 17.140 1.00 79.19 131 THR A O 1
ATOM 1017 N N . GLU A 1 132 ? 4.816 -3.907 14.962 1.00 71.44 132 GLU A N 1
ATOM 1018 C CA . GLU A 1 132 ? 5.312 -2.537 15.112 1.00 71.44 132 GLU A CA 1
ATOM 1019 C C . GLU A 1 132 ? 4.188 -1.550 15.433 1.00 71.44 132 GLU A C 1
ATOM 1021 O O . GLU A 1 132 ? 4.333 -0.738 16.348 1.00 71.44 132 GLU A O 1
ATOM 1026 N N . GLY A 1 133 ? 3.027 -1.694 14.790 1.00 58.81 133 GLY A N 1
ATOM 1027 C CA . GLY A 1 133 ? 1.827 -0.906 15.069 1.00 58.81 133 GLY A CA 1
ATOM 1028 C C . GLY A 1 133 ? 1.358 -0.986 16.526 1.00 58.81 133 GLY A C 1
ATOM 1029 O O . GLY A 1 133 ? 0.786 -0.037 17.047 1.00 58.81 133 GLY A O 1
ATOM 1030 N N . ARG A 1 134 ? 1.665 -2.079 17.238 1.00 57.28 134 ARG A N 1
ATOM 1031 C CA . ARG A 1 134 ? 1.372 -2.210 18.676 1.00 57.28 134 ARG A CA 1
ATOM 1032 C C . ARG A 1 134 ? 2.316 -1.412 19.578 1.00 57.28 134 ARG A C 1
ATOM 1034 O O . ARG A 1 134 ? 1.936 -1.104 20.703 1.00 57.28 134 ARG A O 1
ATOM 1041 N N . LYS A 1 135 ? 3.522 -1.060 19.118 1.00 50.41 135 LYS A N 1
ATOM 1042 C CA . LYS A 1 135 ? 4.491 -0.276 19.908 1.00 50.41 135 LYS A CA 1
ATOM 1043 C C . LYS A 1 135 ? 4.150 1.215 19.941 1.00 50.41 135 LYS A C 1
ATOM 1045 O O . LYS A 1 135 ? 4.435 1.870 20.935 1.00 50.41 135 LYS A O 1
ATOM 1050 N N . ILE A 1 136 ? 3.524 1.737 18.886 1.00 52.31 136 ILE A N 1
ATOM 1051 C CA . ILE A 1 136 ? 3.166 3.161 18.754 1.00 52.31 136 ILE A CA 1
ATOM 1052 C C . ILE A 1 136 ? 1.903 3.570 19.536 1.00 52.31 136 ILE A C 1
ATOM 1054 O O . ILE A 1 136 ? 1.673 4.759 19.708 1.00 52.31 136 ILE A O 1
ATOM 1058 N N . THR A 1 137 ? 1.097 2.629 20.043 1.00 46.53 137 THR A N 1
ATOM 1059 C CA . THR A 1 137 ? -0.166 2.920 20.767 1.00 46.53 137 THR A CA 1
ATOM 1060 C C . THR A 1 137 ? -0.044 2.834 22.303 1.00 46.53 137 THR A C 1
ATOM 1062 O O . THR A 1 137 ? -1.054 2.857 22.996 1.00 46.53 137 THR A O 1
ATOM 1065 N N . LEU A 1 138 ? 1.164 2.702 22.867 1.00 38.66 138 LEU A N 1
ATOM 1066 C CA . LEU A 1 138 ? 1.379 2.456 24.310 1.00 38.66 138 LEU A CA 1
ATOM 1067 C C . LEU A 1 138 ? 1.711 3.700 25.166 1.00 38.66 138 LEU A C 1
ATOM 1069 O O . LEU A 1 138 ? 2.274 3.560 26.249 1.00 38.66 138 LEU A O 1
ATOM 1073 N N . THR A 1 139 ? 1.339 4.900 24.733 1.00 36.53 139 THR A N 1
ATOM 1074 C CA . THR A 1 139 ? 1.480 6.153 25.509 1.00 36.53 139 THR A CA 1
ATOM 1075 C C . THR A 1 139 ? 0.187 6.933 25.489 1.00 36.53 139 THR A C 1
ATOM 1077 O O . THR A 1 139 ? -0.169 7.487 26.550 1.00 36.53 139 THR A O 1
#

Organism: Colletotrichum higginsianum (strain IMI 349063) (NCBI:txid759273)

Foldseek 3Di:
DPPPVPVVLLVLLVVVVLNVVLLCQLPDPDDPVSLLVSLQVLLVCLQPVCVPRPDLVCLVSVLVSLLVSLLVCLLHDPSNLLSSLSSNLSSVLVNVPPPCSLVVSCVSQVPDPSSVSSSVSNVVNNVVSNVVSVVVPPD

pLDDT: mean 85.85, std 18.15, range [29.95, 98.19]

InterPro domains:
  IPR001494 Importin-beta, N-terminal domain [PF03810] (14-69)
  IPR011989 Armadillo-like helical [G3DSA:1.25.10.10] (10-139)
  IPR013598 Exportin-1/Importin-beta-like [PF08389] (77-138)
  IPR016024 Armadillo-type fold [SSF48371] (11-131)
  IPR051345 Importin beta-like nuclear transport receptors [PTHR12363] (15-137)

Radius of gyration: 14.67 Å; chains: 1; bounding box: 40×34×42 Å

Secondary structure (DSSP, 8-state):
--SHHHHHHHHHHHTSHHHHHHHHHHHSS--HHHHHHHHHHHHHHHHHTHHHHS-GGGHHHHHHHHHHHHHHTTTS-HHHHHHHHHHHHHHHHH-TT---HHHHHHHHHTTSGGGHHHHHHHHHHHHHHHHHHTTTT--